Protein AF-A0A926U977-F1 (afdb_monomer_lite)

Foldseek 3Di:
DWDDDDPDDDDPPPPPDDPDPDDDDDDDDDQVVQQVLQCVQQVHRDDGFDFPDIDPDDPVLVVLVVLLVCCVVVPHDPVSNVVSVSSNSLVCLQPGRPRRHPRDPPPPPVVVVVVVVVVCVVCVVPPDD

Structure (mmCIF, N/CA/C/O backbone):
data_AF-A0A926U977-F1
#
_entry.id   AF-A0A926U977-F1
#
loop_
_atom_site.group_PDB
_atom_site.id
_atom_site.type_symbol
_atom_site.label_atom_id
_atom_site.label_alt_id
_atom_site.label_comp_id
_atom_site.label_asym_id
_atom_site.label_entity_id
_atom_site.label_seq_id
_atom_site.pdbx_PDB_ins_code
_atom_site.Cartn_x
_atom_site.Cartn_y
_atom_site.Cartn_z
_atom_site.occupancy
_atom_site.B_iso_or_equiv
_atom_site.auth_seq_id
_atom_site.auth_comp_id
_atom_site.auth_asym_id
_atom_site.auth_atom_id
_atom_site.pdbx_PDB_model_num
ATOM 1 N N . MET A 1 1 ? 7.330 -4.296 -10.579 1.00 49.16 1 MET A N 1
ATOM 2 C CA . MET A 1 1 ? 6.744 -2.940 -10.473 1.00 49.16 1 MET A CA 1
ATOM 3 C C . MET A 1 1 ? 7.876 -1.930 -10.372 1.00 49.16 1 MET A C 1
ATOM 5 O O . MET A 1 1 ? 8.767 -2.179 -9.583 1.00 49.16 1 MET A O 1
ATOM 9 N N . SER A 1 2 ? 7.893 -0.840 -11.145 1.00 48.16 2 SER A N 1
ATOM 10 C CA . SER A 1 2 ? 8.910 0.223 -11.005 1.00 48.16 2 SER A CA 1
ATOM 11 C C . SER A 1 2 ? 8.343 1.392 -10.202 1.00 48.16 2 SER A C 1
ATOM 13 O O . SER A 1 2 ? 7.204 1.783 -10.442 1.00 48.16 2 SER A O 1
ATOM 15 N N . ALA A 1 3 ? 9.108 1.929 -9.250 1.00 50.66 3 ALA A N 1
ATOM 16 C CA . ALA A 1 3 ? 8.750 3.139 -8.513 1.00 50.66 3 ALA A CA 1
ATOM 17 C C . ALA A 1 3 ? 9.559 4.305 -9.092 1.00 50.66 3 ALA A C 1
ATOM 19 O O . ALA A 1 3 ? 10.786 4.271 -9.040 1.00 50.66 3 ALA A O 1
ATOM 20 N N . ILE A 1 4 ? 8.873 5.295 -9.666 1.00 56.88 4 ILE A N 1
ATOM 21 C CA . ILE A 1 4 ? 9.486 6.448 -10.342 1.00 56.88 4 ILE A CA 1
ATOM 22 C C . ILE A 1 4 ? 9.308 7.674 -9.451 1.00 56.88 4 ILE A C 1
ATOM 24 O O . ILE A 1 4 ? 8.198 7.940 -8.979 1.00 56.88 4 ILE A O 1
ATOM 28 N N . ARG A 1 5 ? 10.384 8.426 -9.201 1.00 49.84 5 ARG A N 1
ATOM 29 C CA . ARG A 1 5 ? 10.282 9.680 -8.444 1.00 49.84 5 ARG A CA 1
ATOM 30 C C . ARG A 1 5 ? 9.806 10.815 -9.347 1.00 49.84 5 ARG A C 1
ATOM 32 O O . ARG A 1 5 ? 10.217 10.932 -10.497 1.00 49.84 5 ARG A O 1
ATOM 39 N N . SER A 1 6 ? 8.989 11.709 -8.793 1.00 43.06 6 SER A N 1
ATOM 40 C CA . SER A 1 6 ? 8.607 12.953 -9.468 1.00 43.06 6 SER A CA 1
ATOM 41 C C . SER A 1 6 ? 9.858 13.799 -9.748 1.00 43.06 6 SER A C 1
ATOM 43 O O . SER A 1 6 ? 10.476 14.299 -8.810 1.00 43.06 6 SER A O 1
ATOM 45 N N . GLY A 1 7 ? 10.230 13.939 -11.026 1.00 48.66 7 GLY A N 1
ATOM 46 C CA . GLY A 1 7 ? 11.424 14.663 -11.489 1.00 48.66 7 GLY A CA 1
ATOM 47 C C . GLY A 1 7 ? 12.482 13.797 -12.187 1.00 48.66 7 GLY A C 1
ATOM 48 O O . GLY A 1 7 ? 13.417 14.345 -12.765 1.00 48.66 7 GLY A O 1
ATOM 49 N N . GLU A 1 8 ? 12.343 12.468 -12.185 1.00 48.53 8 GLU A N 1
ATOM 50 C CA . GLU A 1 8 ? 13.185 11.592 -13.008 1.00 48.53 8 GLU A CA 1
ATOM 51 C C . GLU A 1 8 ? 12.708 11.614 -14.468 1.00 48.53 8 GLU A C 1
ATOM 53 O O . GLU A 1 8 ? 11.574 11.243 -14.776 1.00 48.53 8 GLU A O 1
ATOM 58 N N . VAL A 1 9 ? 13.579 12.058 -15.381 1.00 46.06 9 VAL A N 1
ATOM 59 C CA . VAL A 1 9 ? 13.330 12.013 -16.829 1.00 46.06 9 VAL A CA 1
ATOM 60 C C . VAL A 1 9 ? 13.538 10.577 -17.300 1.00 46.06 9 VAL A C 1
ATOM 62 O O . VAL A 1 9 ? 14.671 10.124 -17.449 1.00 46.06 9 VAL A O 1
ATOM 65 N N . TYR A 1 10 ? 12.446 9.853 -17.530 1.00 49.72 10 TYR A N 1
ATOM 66 C CA . TYR A 1 10 ? 12.496 8.582 -18.245 1.00 49.72 10 TYR A CA 1
ATOM 67 C C . TYR A 1 10 ? 12.346 8.845 -19.744 1.00 49.72 10 TYR A C 1
ATOM 69 O O . TYR A 1 10 ? 11.319 9.357 -20.188 1.00 49.72 10 TYR A O 1
ATOM 77 N N . ALA A 1 11 ? 13.351 8.458 -20.531 1.00 47.28 11 ALA A N 1
ATOM 78 C CA . ALA A 1 11 ? 13.109 8.139 -21.930 1.00 47.28 11 ALA A CA 1
ATOM 79 C C . ALA A 1 11 ? 12.293 6.832 -21.951 1.00 47.28 11 ALA A C 1
ATOM 81 O O . ALA A 1 11 ? 12.689 5.880 -21.266 1.00 47.28 11 ALA A O 1
ATOM 82 N N . PRO A 1 12 ? 11.145 6.761 -22.649 1.00 48.56 12 PRO A N 1
ATOM 83 C CA . PRO A 1 12 ? 10.435 5.500 -22.811 1.00 48.56 12 PRO A CA 1
ATOM 84 C C . PRO A 1 12 ? 11.424 4.475 -23.368 1.00 48.56 12 PRO A C 1
ATOM 86 O O . PRO A 1 12 ? 12.148 4.745 -24.320 1.00 48.56 12 PRO A O 1
ATOM 89 N N . SER A 1 13 ? 11.536 3.330 -22.699 1.00 51.34 13 SER A N 1
ATOM 90 C CA . SER A 1 13 ? 12.466 2.292 -23.124 1.00 51.34 13 SER A CA 1
ATOM 91 C C . SER A 1 13 ? 12.029 1.800 -24.506 1.00 51.34 13 SER A C 1
ATOM 93 O O . SER A 1 13 ? 10.923 1.278 -24.621 1.00 51.34 13 SER A O 1
ATOM 95 N N . ASP A 1 14 ? 12.900 1.921 -25.513 1.00 48.81 14 ASP A N 1
ATOM 96 C CA . ASP A 1 14 ? 12.763 1.330 -26.860 1.00 48.81 14 ASP A CA 1
ATOM 97 C C . ASP A 1 14 ? 12.835 -0.213 -26.811 1.00 48.81 14 ASP A C 1
ATOM 99 O O . ASP A 1 14 ? 13.631 -0.860 -27.488 1.00 48.81 14 ASP A O 1
ATOM 103 N N . ARG A 1 15 ? 12.057 -0.852 -25.931 1.00 53.25 15 ARG A N 1
ATOM 104 C CA . ARG A 1 15 ? 11.958 -2.311 -25.860 1.00 53.25 15 ARG A CA 1
ATOM 105 C C . ARG A 1 15 ? 10.954 -2.771 -26.905 1.00 53.25 15 ARG A C 1
ATOM 107 O O . ARG A 1 15 ? 9.756 -2.805 -26.647 1.00 53.25 15 ARG A O 1
ATOM 114 N N . THR A 1 16 ? 11.471 -3.137 -28.071 1.00 53.88 16 THR A N 1
ATOM 115 C CA . THR A 1 16 ? 10.712 -3.717 -29.188 1.00 53.88 16 THR A CA 1
ATOM 116 C C . THR A 1 16 ? 10.256 -5.160 -28.953 1.00 53.88 16 THR A C 1
ATOM 118 O O . THR A 1 16 ? 9.360 -5.619 -29.651 1.00 53.88 16 THR A O 1
ATOM 121 N N . ASP A 1 17 ? 10.792 -5.854 -27.942 1.00 60.12 17 ASP A N 1
ATOM 122 C CA . ASP A 1 17 ? 10.551 -7.290 -27.732 1.00 60.12 17 ASP A CA 1
ATOM 123 C C . ASP A 1 17 ? 9.672 -7.576 -26.502 1.00 60.12 17 ASP A C 1
ATOM 125 O O . ASP A 1 17 ? 10.106 -8.181 -25.518 1.00 60.12 17 ASP A O 1
ATOM 129 N N . LEU A 1 18 ? 8.412 -7.134 -26.531 1.00 61.22 18 LEU A N 1
ATOM 130 C CA . LEU A 1 18 ? 7.388 -7.629 -25.603 1.00 61.22 18 LEU A CA 1
ATOM 131 C C . LEU A 1 18 ? 6.598 -8.744 -26.307 1.00 61.22 18 LEU A C 1
ATOM 133 O O . LEU A 1 18 ? 5.946 -8.468 -27.311 1.00 61.22 18 LEU A O 1
ATOM 137 N N . PRO A 1 19 ? 6.626 -10.000 -25.817 1.00 63.50 19 PRO A N 1
ATOM 138 C CA . PRO A 1 19 ? 6.067 -11.153 -26.538 1.00 63.50 19 PRO A CA 1
ATOM 139 C C . PRO A 1 19 ? 4.523 -11.207 -26.626 1.00 63.50 19 PRO A C 1
ATOM 141 O O . PRO A 1 19 ? 3.962 -12.238 -26.979 1.00 63.50 19 PRO A O 1
ATOM 144 N N . ALA A 1 20 ? 3.814 -10.124 -26.312 1.00 62.81 20 ALA A N 1
ATOM 145 C CA . ALA A 1 20 ? 2.358 -9.973 -26.368 1.00 62.81 20 ALA A CA 1
ATOM 146 C C . ALA A 1 20 ? 2.021 -8.483 -26.147 1.00 62.81 20 ALA A C 1
ATOM 148 O O . ALA A 1 20 ? 2.894 -7.748 -25.671 1.00 62.81 20 ALA A O 1
ATOM 149 N N . PRO A 1 21 ? 0.788 -8.001 -26.415 1.00 73.94 21 PRO A N 1
ATOM 150 C CA . PRO A 1 21 ? 0.391 -6.675 -25.950 1.00 73.94 21 PRO A CA 1
ATOM 151 C C . PRO A 1 21 ? 0.584 -6.583 -24.430 1.00 73.94 21 PRO A C 1
ATOM 153 O O . PRO A 1 21 ? -0.075 -7.276 -23.654 1.00 73.94 21 PRO A O 1
ATOM 156 N N . ALA A 1 22 ? 1.536 -5.752 -24.010 1.00 69.00 22 ALA A N 1
ATOM 157 C CA . ALA A 1 22 ? 1.857 -5.551 -22.609 1.00 69.00 22 ALA A CA 1
ATOM 158 C C . ALA A 1 22 ? 0.930 -4.492 -22.013 1.00 69.00 22 ALA A C 1
ATOM 160 O O . ALA A 1 22 ? 0.815 -3.386 -22.539 1.00 69.00 22 ALA A O 1
ATOM 161 N N . HIS A 1 23 ? 0.297 -4.822 -20.890 1.00 73.56 23 HIS A N 1
ATOM 162 C CA . HIS A 1 23 ? -0.421 -3.844 -20.084 1.00 73.56 23 HIS A CA 1
ATOM 163 C C . HIS A 1 23 ? 0.525 -3.220 -19.062 1.00 73.56 23 HIS A C 1
ATOM 165 O O . HIS A 1 23 ? 1.149 -3.919 -18.262 1.00 73.56 23 HIS A O 1
ATOM 171 N N . PHE A 1 24 ? 0.600 -1.891 -19.078 1.00 78.00 24 PHE A N 1
ATOM 172 C CA . PHE A 1 24 ? 1.346 -1.110 -18.102 1.00 78.00 24 PHE A CA 1
ATOM 173 C C . PHE A 1 24 ? 0.364 -0.394 -17.181 1.00 78.00 24 PHE A C 1
ATOM 175 O O . PHE A 1 24 ? -0.393 0.464 -17.623 1.00 78.00 24 PHE A O 1
ATOM 182 N N . ALA A 1 25 ? 0.397 -0.740 -15.898 1.00 78.62 25 ALA A N 1
ATOM 183 C CA . ALA A 1 25 ? -0.330 -0.028 -14.858 1.00 78.62 25 ALA A CA 1
ATOM 184 C C . ALA A 1 25 ? 0.644 0.869 -14.087 1.00 78.62 25 ALA A C 1
ATOM 186 O O . ALA A 1 25 ? 1.721 0.427 -13.675 1.00 78.62 25 ALA A O 1
ATOM 187 N N . MET A 1 26 ? 0.268 2.133 -13.900 1.00 83.25 26 MET A N 1
ATOM 188 C CA . MET A 1 26 ? 1.054 3.117 -13.163 1.00 83.25 26 MET A CA 1
ATOM 189 C C . MET A 1 26 ? 0.167 3.804 -12.131 1.00 83.25 26 MET A C 1
ATOM 191 O O . MET A 1 26 ? -0.948 4.215 -12.437 1.00 83.25 26 MET A O 1
ATOM 195 N N . LEU A 1 27 ? 0.689 3.950 -10.916 1.00 83.31 27 LEU A N 1
ATOM 196 C CA . LEU A 1 27 ? 0.033 4.673 -9.836 1.00 83.31 27 LEU A CA 1
ATOM 197 C C . LEU A 1 27 ? 0.900 5.853 -9.422 1.00 83.31 27 LEU A C 1
ATOM 199 O O . LEU A 1 27 ? 2.074 5.691 -9.090 1.00 83.31 27 LEU A O 1
ATOM 203 N N . HIS A 1 28 ? 0.294 7.034 -9.411 1.00 84.75 28 HIS A N 1
ATOM 204 C CA . HIS A 1 28 ? 0.929 8.250 -8.934 1.00 84.75 28 HIS A CA 1
ATOM 205 C C . HIS A 1 28 ? 0.409 8.595 -7.536 1.00 84.75 28 HIS A C 1
ATOM 207 O O . HIS A 1 28 ? -0.734 9.022 -7.370 1.00 84.75 28 HIS A O 1
ATOM 213 N N . ILE A 1 29 ? 1.260 8.433 -6.524 1.00 84.38 29 ILE A N 1
ATOM 214 C CA . ILE A 1 29 ? 0.899 8.673 -5.124 1.00 84.38 29 ILE A CA 1
ATOM 215 C C . ILE A 1 29 ? 1.277 10.103 -4.746 1.00 84.38 29 ILE A C 1
ATOM 217 O O . ILE A 1 29 ? 2.418 10.530 -4.927 1.00 84.38 29 ILE A O 1
ATOM 221 N N . ARG A 1 30 ? 0.330 10.849 -4.173 1.00 87.00 30 ARG A N 1
ATOM 222 C CA . ARG A 1 30 ? 0.621 12.180 -3.631 1.00 87.00 30 ARG A CA 1
ATOM 223 C C . ARG A 1 30 ? 1.476 12.050 -2.362 1.00 87.00 30 ARG A C 1
ATOM 225 O O . ARG A 1 30 ? 1.121 11.257 -1.491 1.00 87.00 30 ARG A O 1
ATOM 232 N N . PRO A 1 31 ? 2.537 12.860 -2.183 1.00 85.50 31 PRO A N 1
ATOM 233 C CA . PRO A 1 31 ? 3.363 12.817 -0.972 1.00 85.50 31 PRO A CA 1
ATOM 234 C C . PRO A 1 31 ? 2.566 12.989 0.326 1.00 85.50 31 PRO A C 1
ATOM 236 O O . PRO A 1 31 ? 2.896 12.386 1.343 1.00 85.50 31 PRO A O 1
ATOM 239 N N . THR A 1 32 ? 1.480 13.763 0.284 1.00 88.94 32 THR A N 1
ATOM 240 C CA . THR A 1 32 ? 0.582 13.951 1.428 1.00 88.94 32 THR A CA 1
ATOM 241 C C . THR A 1 32 ? -0.026 12.639 1.917 1.00 88.94 32 THR A C 1
ATOM 243 O O . THR A 1 32 ? -0.153 12.460 3.119 1.00 88.94 32 THR A O 1
ATOM 246 N N . TRP A 1 33 ? -0.326 11.692 1.025 1.00 88.25 33 TRP A N 1
ATOM 247 C CA . TRP A 1 33 ? -0.892 10.393 1.402 1.00 88.25 33 TRP A CA 1
ATOM 248 C C . TRP A 1 33 ? 0.137 9.530 2.128 1.00 88.25 33 TRP A C 1
ATOM 250 O O . TRP A 1 33 ? -0.163 8.951 3.166 1.00 88.25 33 TRP A O 1
ATOM 260 N N . LEU A 1 34 ? 1.381 9.513 1.640 1.00 89.25 34 LEU A N 1
ATOM 261 C CA . LEU A 1 34 ? 2.483 8.815 2.310 1.00 89.25 34 LEU A CA 1
ATOM 262 C C . LEU A 1 34 ? 2.745 9.381 3.707 1.00 89.25 34 LEU A C 1
ATOM 264 O O . LEU A 1 34 ? 3.000 8.624 4.639 1.00 89.25 34 LEU A O 1
ATOM 268 N N . HIS A 1 35 ? 2.669 10.705 3.852 1.00 89.88 35 HIS A N 1
ATOM 269 C CA . HIS A 1 35 ? 2.792 11.364 5.145 1.00 89.88 35 HIS A CA 1
ATOM 270 C C . HIS A 1 35 ? 1.644 10.988 6.090 1.00 89.88 35 HIS A C 1
ATOM 272 O O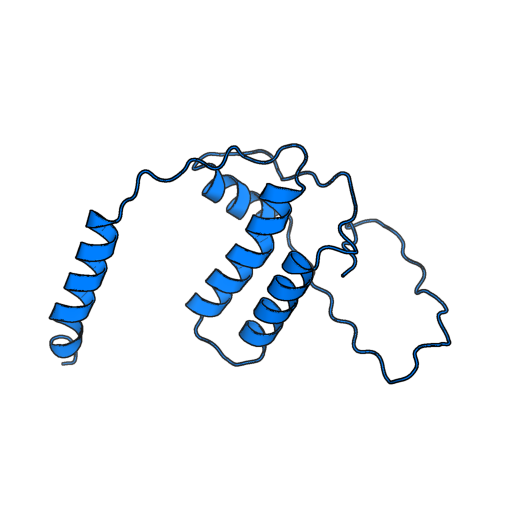 . HIS A 1 35 ? 1.909 10.626 7.232 1.00 89.88 35 HIS A O 1
ATOM 278 N N . THR A 1 36 ? 0.391 11.041 5.626 1.00 90.25 36 THR A N 1
ATOM 279 C CA . THR A 1 36 ? -0.786 10.656 6.423 1.00 90.25 36 THR A CA 1
ATOM 280 C C . THR A 1 36 ? -0.665 9.224 6.931 1.00 90.25 36 THR A C 1
ATOM 282 O O . THR A 1 36 ? -0.723 9.003 8.136 1.00 90.25 36 THR A O 1
ATOM 285 N N . ILE A 1 37 ? -0.370 8.272 6.043 1.00 90.88 37 ILE A N 1
ATOM 286 C CA . ILE A 1 37 ? -0.223 6.861 6.420 1.00 90.88 37 ILE A CA 1
ATOM 287 C C . ILE A 1 37 ? 0.933 6.669 7.399 1.00 90.88 37 ILE A C 1
ATOM 289 O O . ILE A 1 37 ? 0.789 5.979 8.403 1.00 90.88 37 ILE A O 1
ATOM 293 N N . ALA A 1 38 ? 2.077 7.313 7.165 1.00 89.56 38 ALA A N 1
ATOM 294 C CA . ALA A 1 38 ? 3.206 7.215 8.082 1.00 89.56 38 ALA A CA 1
ATOM 295 C C . ALA A 1 38 ? 2.894 7.806 9.468 1.00 89.56 38 ALA A C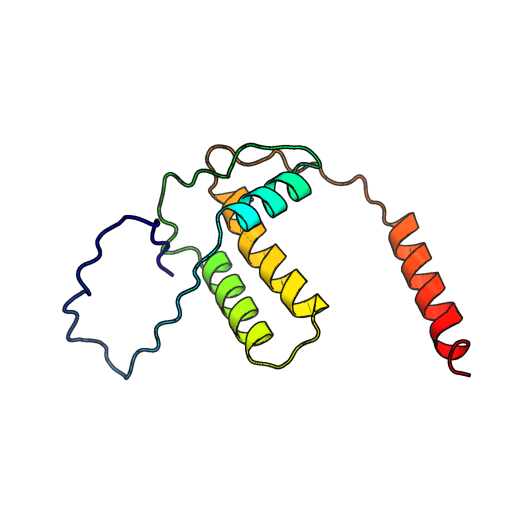 1
ATOM 297 O O . ALA A 1 38 ? 3.342 7.255 10.476 1.00 89.56 38 ALA A O 1
ATOM 298 N N . ALA A 1 39 ? 2.134 8.903 9.526 1.00 88.44 39 ALA A N 1
ATOM 299 C CA . ALA A 1 39 ? 1.718 9.528 10.776 1.00 88.44 39 ALA A CA 1
ATOM 300 C C . ALA A 1 39 ? 0.723 8.650 11.542 1.00 88.44 39 ALA A C 1
ATOM 302 O O . ALA A 1 39 ? 0.874 8.454 12.748 1.00 88.44 39 ALA A O 1
ATOM 303 N N . GLU A 1 40 ? -0.239 8.060 10.834 1.00 88.81 40 GLU A N 1
ATOM 304 C CA . GLU A 1 40 ? -1.199 7.109 11.393 1.00 88.81 40 GLU A CA 1
ATOM 305 C C . GLU A 1 40 ? -0.504 5.837 11.906 1.00 88.81 40 GLU A C 1
ATOM 307 O O . GLU A 1 40 ? -0.729 5.435 13.045 1.00 88.81 40 GLU A O 1
ATOM 312 N N . MET A 1 41 ? 0.443 5.266 11.150 1.00 86.69 41 MET A N 1
ATOM 313 C CA . MET A 1 41 ? 1.259 4.119 11.589 1.00 86.69 41 MET A CA 1
ATOM 314 C C . MET A 1 41 ? 2.073 4.396 12.863 1.00 86.69 41 MET A C 1
ATOM 316 O O . MET A 1 41 ? 2.415 3.468 13.602 1.00 86.69 41 MET A O 1
ATOM 320 N N . ALA A 1 42 ? 2.452 5.655 13.086 1.00 85.44 42 ALA A N 1
ATOM 321 C CA . ALA A 1 42 ? 3.273 6.079 14.212 1.00 85.44 42 ALA A CA 1
ATOM 322 C C . ALA A 1 42 ? 2.461 6.647 15.388 1.00 85.44 42 ALA A C 1
ATOM 324 O O . ALA A 1 42 ? 3.058 6.935 16.429 1.00 85.44 42 ALA A O 1
ATOM 325 N N . GLU A 1 43 ? 1.147 6.848 15.217 1.00 85.19 43 GLU A N 1
ATOM 326 C CA . GLU A 1 43 ? 0.265 7.604 16.123 1.00 85.19 43 GLU A CA 1
ATOM 327 C C . GLU A 1 43 ? 0.801 9.011 16.469 1.00 85.19 43 GLU A C 1
ATOM 329 O O . GLU A 1 43 ? 0.570 9.537 17.560 1.00 85.19 43 GLU A O 1
ATOM 334 N N . LYS A 1 44 ? 1.584 9.623 15.574 1.00 82.50 44 LYS A N 1
ATOM 335 C CA . LYS A 1 44 ? 2.211 10.934 15.799 1.00 82.50 44 LYS A CA 1
ATOM 336 C C . LYS A 1 44 ? 2.594 11.600 14.488 1.00 82.50 44 LYS A C 1
ATOM 338 O O . LYS A 1 44 ? 2.720 10.948 13.459 1.00 82.50 44 LYS A O 1
ATOM 343 N N . PHE A 1 45 ? 2.884 12.895 14.552 1.00 83.38 45 PHE A N 1
ATOM 344 C CA . PHE A 1 45 ? 3.501 13.589 13.428 1.00 83.38 45 PHE A CA 1
ATOM 345 C C . PHE A 1 45 ? 4.882 12.988 13.111 1.00 83.38 45 PHE A C 1
ATOM 347 O O . PHE A 1 45 ? 5.719 12.819 14.004 1.00 83.38 45 PHE A O 1
ATOM 354 N N . VAL A 1 46 ? 5.121 12.674 11.838 1.00 84.75 46 VAL A N 1
ATOM 355 C CA . VAL A 1 46 ? 6.386 12.123 11.335 1.00 84.75 46 VAL A CA 1
ATOM 356 C C . VAL A 1 46 ? 6.827 12.886 10.095 1.00 84.75 46 VAL A C 1
ATOM 358 O O . VAL A 1 46 ? 6.013 13.478 9.400 1.00 84.75 46 VAL A O 1
ATOM 361 N N . SER A 1 47 ? 8.125 12.877 9.800 1.00 85.50 47 SER A N 1
ATOM 362 C CA . SER A 1 47 ? 8.604 13.407 8.525 1.00 85.50 47 SER A CA 1
ATOM 363 C C . SER A 1 47 ? 8.129 12.541 7.354 1.00 85.50 47 SER A C 1
ATOM 365 O O . SER A 1 47 ? 7.817 11.360 7.518 1.00 85.50 47 SER A O 1
ATOM 367 N N . LEU A 1 48 ? 8.094 13.128 6.154 1.00 87.31 48 LEU A N 1
ATOM 368 C CA . LEU A 1 48 ? 7.737 12.408 4.933 1.00 87.31 48 LEU A CA 1
ATOM 369 C C . LEU A 1 48 ? 8.629 11.157 4.764 1.00 87.31 48 LEU A C 1
ATOM 371 O O . LEU A 1 48 ? 9.854 11.274 4.893 1.00 87.31 48 LEU A O 1
ATOM 375 N N . PRO A 1 49 ? 8.059 9.976 4.458 1.00 87.25 49 PRO A N 1
ATOM 376 C CA . PRO A 1 49 ? 8.846 8.777 4.195 1.00 87.25 49 PRO A CA 1
ATOM 377 C C . PRO A 1 49 ? 9.834 8.981 3.043 1.00 87.25 49 PRO A C 1
ATOM 379 O O . PRO A 1 49 ? 9.456 9.407 1.950 1.00 87.25 49 PRO A O 1
ATOM 382 N N . PHE A 1 50 ? 11.101 8.650 3.282 1.00 86.44 50 PHE A N 1
ATOM 383 C CA . PHE A 1 50 ? 12.169 8.735 2.293 1.00 86.44 50 PHE A CA 1
ATOM 384 C C . PHE A 1 50 ? 12.593 7.346 1.819 1.00 86.44 50 PHE A C 1
ATOM 386 O O . PHE A 1 50 ? 13.020 6.503 2.608 1.00 86.44 50 PHE A O 1
ATOM 393 N N . PHE A 1 51 ? 12.529 7.133 0.508 1.00 86.38 51 PHE A N 1
ATOM 394 C CA . PHE A 1 51 ? 12.834 5.864 -0.146 1.00 86.38 51 PHE A CA 1
ATOM 395 C C . PHE A 1 51 ? 14.142 5.984 -0.919 1.00 86.38 51 PHE A C 1
ATOM 397 O O . PHE A 1 51 ? 14.157 6.526 -2.020 1.00 86.38 51 PHE A O 1
ATOM 404 N N . SER A 1 52 ? 15.247 5.498 -0.357 1.00 81.75 52 SER A N 1
ATOM 405 C CA . SER A 1 52 ? 16.584 5.610 -0.961 1.00 81.75 52 SER A CA 1
ATOM 406 C C . SER A 1 52 ? 16.830 4.646 -2.125 1.00 81.75 52 SER A C 1
ATOM 408 O O . SER A 1 52 ? 17.768 4.849 -2.890 1.00 81.75 52 SER A O 1
ATOM 410 N N . THR A 1 53 ? 15.992 3.620 -2.281 1.00 78.88 53 THR A N 1
ATOM 411 C CA . THR A 1 53 ? 16.155 2.542 -3.266 1.00 78.88 53 THR A CA 1
ATOM 412 C C . THR A 1 53 ? 14.869 2.320 -4.065 1.00 78.88 53 THR A C 1
ATOM 414 O O . THR A 1 53 ? 13.792 2.725 -3.638 1.00 78.88 53 THR A O 1
ATOM 417 N N . ALA A 1 54 ? 14.982 1.716 -5.251 1.00 75.69 54 ALA A N 1
ATOM 418 C CA . ALA A 1 54 ? 13.836 1.271 -6.044 1.00 75.69 54 ALA A CA 1
ATOM 419 C C . ALA A 1 54 ? 13.500 -0.195 -5.714 1.00 75.69 54 ALA A C 1
ATOM 421 O O . ALA A 1 54 ? 14.397 -1.024 -5.570 1.00 75.69 54 ALA A O 1
ATOM 422 N N . PHE A 1 55 ? 12.212 -0.536 -5.629 1.00 75.25 55 PHE A N 1
ATOM 423 C CA . PHE A 1 55 ? 11.742 -1.820 -5.072 1.00 75.25 55 PHE A CA 1
ATOM 424 C C . PHE A 1 55 ? 11.236 -2.798 -6.141 1.00 75.25 55 PHE A C 1
ATOM 426 O O . PHE A 1 55 ? 10.168 -3.393 -6.010 1.00 75.25 55 PHE A O 1
ATOM 433 N N . LEU A 1 56 ? 12.003 -2.956 -7.224 1.00 66.88 56 LEU A N 1
ATOM 434 C CA . LEU A 1 56 ? 11.535 -3.554 -8.483 1.00 66.88 56 LEU A CA 1
ATOM 435 C C . LEU A 1 56 ? 11.019 -5.005 -8.388 1.00 66.88 56 LEU A C 1
ATOM 437 O O . LEU A 1 56 ? 10.168 -5.407 -9.189 1.00 66.88 56 LEU A O 1
ATOM 441 N N . THR A 1 57 ? 11.512 -5.780 -7.418 1.00 78.25 57 THR A N 1
ATOM 442 C CA . THR A 1 57 ? 11.367 -7.246 -7.354 1.00 78.25 57 THR A CA 1
ATOM 443 C C . THR A 1 57 ? 10.584 -7.769 -6.147 1.00 78.25 57 THR A C 1
ATOM 445 O O . THR A 1 57 ? 10.505 -8.982 -5.958 1.00 78.25 57 THR A O 1
ATOM 448 N N . ASP A 1 58 ? 9.968 -6.906 -5.334 1.00 87.81 58 ASP A N 1
ATOM 449 C CA . ASP A 1 58 ? 9.207 -7.375 -4.171 1.00 87.81 58 ASP A CA 1
ATOM 450 C C . ASP A 1 58 ? 7.875 -8.015 -4.596 1.00 87.81 58 ASP A C 1
ATOM 452 O O . ASP A 1 58 ? 6.926 -7.346 -5.013 1.00 87.81 58 ASP A O 1
ATOM 456 N N . ALA A 1 59 ? 7.800 -9.342 -4.473 1.00 89.19 59 ALA A N 1
ATOM 457 C CA . ALA A 1 59 ? 6.617 -10.123 -4.816 1.00 89.19 59 ALA A CA 1
ATOM 458 C C . ALA A 1 59 ? 5.381 -9.751 -3.980 1.00 89.19 59 ALA A C 1
ATOM 460 O O . ALA A 1 59 ? 4.265 -9.801 -4.495 1.00 89.19 59 ALA A O 1
ATOM 461 N N . LYS A 1 60 ? 5.552 -9.371 -2.709 1.00 91.62 60 LYS A N 1
ATOM 462 C CA . LYS A 1 60 ? 4.445 -8.948 -1.845 1.00 91.62 60 LYS A CA 1
ATOM 463 C C . LYS A 1 60 ? 3.947 -7.564 -2.244 1.00 91.62 60 LYS A C 1
ATOM 465 O O . LYS A 1 60 ? 2.739 -7.396 -2.372 1.00 91.62 60 LYS A O 1
ATOM 470 N N . LEU A 1 61 ? 4.846 -6.619 -2.519 1.00 90.62 61 LEU A N 1
ATOM 471 C CA . LEU A 1 61 ? 4.461 -5.301 -3.031 1.00 90.62 61 LEU A CA 1
ATOM 472 C C . LEU A 1 61 ? 3.711 -5.420 -4.366 1.00 90.62 61 LEU A C 1
ATOM 474 O O . LEU A 1 61 ? 2.666 -4.800 -4.536 1.00 90.62 61 LEU A O 1
ATOM 478 N N . ASN A 1 62 ? 4.188 -6.277 -5.277 1.00 89.62 62 ASN A N 1
ATOM 479 C CA . ASN A 1 62 ? 3.506 -6.547 -6.546 1.00 89.62 62 ASN A CA 1
ATOM 480 C C . ASN A 1 62 ? 2.091 -7.119 -6.330 1.00 89.62 62 ASN A C 1
ATOM 482 O O . ASN A 1 62 ? 1.157 -6.708 -7.011 1.00 89.62 62 ASN A O 1
ATOM 486 N N . ARG A 1 63 ? 1.908 -8.047 -5.378 1.00 91.69 63 ARG A N 1
ATOM 487 C CA . ARG A 1 63 ? 0.582 -8.606 -5.050 1.00 91.69 63 ARG A CA 1
ATOM 488 C C . ARG A 1 63 ? -0.364 -7.555 -4.474 1.00 91.69 63 ARG A C 1
ATOM 490 O O . ARG A 1 63 ? -1.514 -7.507 -4.890 1.00 91.69 63 ARG A O 1
ATOM 497 N N . LEU A 1 64 ? 0.120 -6.716 -3.557 1.00 92.94 64 LEU A N 1
ATOM 498 C CA . LEU A 1 64 ? -0.670 -5.628 -2.971 1.00 92.94 64 LEU A CA 1
ATOM 499 C C . LEU A 1 64 ? -1.095 -4.607 -4.031 1.00 92.94 64 LEU A C 1
ATOM 501 O O . LEU A 1 64 ? -2.236 -4.163 -4.036 1.00 92.94 64 LEU A O 1
ATOM 505 N N . PHE A 1 65 ? -0.202 -4.290 -4.970 1.00 91.31 65 PHE A N 1
ATOM 506 C CA . PHE A 1 65 ? -0.515 -3.405 -6.087 1.00 91.31 65 PHE A CA 1
ATOM 507 C C . PHE A 1 65 ? -1.632 -3.961 -6.982 1.00 91.31 65 PHE A C 1
ATOM 509 O O . PHE A 1 65 ? -2.558 -3.238 -7.336 1.00 91.31 65 PHE A O 1
ATOM 516 N N . LEU A 1 66 ? -1.575 -5.255 -7.310 1.00 90.06 66 LEU A N 1
ATOM 517 C CA . LEU A 1 66 ? -2.627 -5.912 -8.089 1.00 90.06 66 LEU A CA 1
ATOM 518 C C . LEU A 1 66 ? -3.957 -5.968 -7.327 1.00 90.06 66 LEU A C 1
ATOM 520 O O . LEU A 1 66 ? -5.001 -5.742 -7.927 1.00 90.06 66 LEU A O 1
ATOM 524 N N . ALA A 1 67 ? -3.928 -6.231 -6.017 1.00 90.62 67 ALA A N 1
ATOM 525 C CA . ALA A 1 67 ? -5.131 -6.227 -5.186 1.00 90.62 67 ALA A CA 1
ATOM 526 C C . ALA A 1 67 ? -5.798 -4.843 -5.156 1.00 90.62 67 ALA A C 1
ATOM 528 O O . ALA A 1 67 ? -7.010 -4.748 -5.331 1.00 90.62 67 ALA A O 1
ATOM 529 N N . LEU A 1 68 ? -5.003 -3.775 -5.025 1.00 91.31 68 LEU A N 1
ATOM 530 C CA . LEU A 1 68 ? -5.491 -2.400 -5.117 1.00 91.31 68 LEU A CA 1
ATOM 531 C C . LEU A 1 68 ? -6.130 -2.116 -6.481 1.00 91.31 68 LEU A C 1
ATOM 533 O O . LEU A 1 68 ? -7.210 -1.537 -6.538 1.00 91.31 68 LEU A O 1
ATOM 537 N N . GLN A 1 69 ? -5.495 -2.542 -7.574 1.00 89.69 69 GLN A N 1
ATOM 538 C CA . GLN A 1 69 ? -6.050 -2.352 -8.914 1.00 89.69 69 GLN A CA 1
ATOM 539 C C . GLN A 1 69 ? -7.403 -3.062 -9.071 1.00 89.69 69 GLN A C 1
ATOM 541 O O . GLN A 1 69 ? -8.363 -2.462 -9.543 1.00 89.69 69 GLN A O 1
ATOM 546 N N . VAL A 1 70 ? -7.497 -4.316 -8.620 1.00 88.81 70 VAL A N 1
ATOM 547 C CA . VAL A 1 70 ? -8.752 -5.078 -8.651 1.00 88.81 70 VAL A CA 1
ATOM 548 C C . VAL A 1 70 ? -9.834 -4.395 -7.818 1.00 88.81 70 VAL A C 1
ATOM 550 O O . VAL A 1 70 ? -10.966 -4.301 -8.283 1.00 88.81 70 VAL A O 1
ATOM 553 N N . ALA A 1 71 ? -9.493 -3.893 -6.626 1.00 87.50 71 ALA A N 1
ATOM 554 C CA . ALA A 1 71 ? -10.447 -3.188 -5.777 1.00 87.50 71 ALA A CA 1
ATOM 555 C C . ALA A 1 71 ? -11.037 -1.968 -6.496 1.00 87.50 71 ALA A C 1
ATOM 557 O O . ALA A 1 71 ? -12.259 -1.852 -6.567 1.00 87.50 71 ALA A O 1
ATOM 558 N N . VAL A 1 72 ? -10.172 -1.147 -7.107 1.00 85.38 72 VAL A N 1
ATOM 559 C CA . VAL A 1 72 ? -10.550 0.038 -7.900 1.00 85.38 72 VAL A CA 1
ATOM 560 C C . VAL A 1 72 ? -11.449 -0.317 -9.086 1.00 85.38 72 VAL A C 1
ATOM 562 O O . VAL A 1 72 ? -12.427 0.384 -9.350 1.00 85.38 72 VAL A O 1
ATOM 565 N N . ASP A 1 73 ? -11.154 -1.409 -9.788 1.00 84.12 73 ASP A N 1
ATOM 566 C CA . ASP A 1 73 ? -11.890 -1.795 -10.993 1.00 84.12 73 ASP A CA 1
ATOM 567 C C . ASP A 1 73 ? -13.260 -2.439 -10.685 1.00 84.12 73 ASP A C 1
ATOM 569 O O . ASP A 1 73 ? -14.193 -2.323 -11.483 1.00 84.12 73 ASP A O 1
ATOM 573 N N . GLN A 1 74 ? -13.422 -3.107 -9.536 1.00 82.81 74 GLN A N 1
ATOM 574 C CA . GLN A 1 74 ? -14.595 -3.953 -9.255 1.00 82.81 74 GLN A CA 1
ATOM 575 C C . GLN A 1 74 ? -15.809 -3.245 -8.626 1.00 82.81 74 GLN A C 1
ATOM 577 O O . GLN A 1 74 ? -16.782 -3.913 -8.285 1.00 82.81 74 GLN A O 1
ATOM 582 N N . LY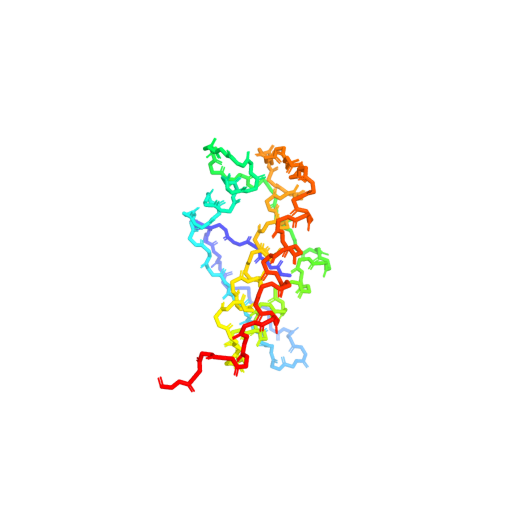S A 1 75 ? -15.836 -1.906 -8.533 1.00 71.38 75 LYS A N 1
ATOM 583 C CA . LYS A 1 75 ? -16.878 -1.163 -7.778 1.00 71.38 75 LYS A CA 1
ATOM 584 C C . LYS A 1 75 ? -17.058 -1.709 -6.353 1.00 71.38 75 LYS A C 1
ATOM 586 O O . LYS A 1 75 ? -18.179 -1.784 -5.846 1.00 71.38 75 LYS A O 1
ATOM 591 N N . ASN A 1 76 ? -15.951 -2.088 -5.724 1.00 75.69 76 ASN A N 1
ATOM 592 C CA . ASN A 1 76 ? -15.946 -2.512 -4.333 1.00 75.69 76 ASN A CA 1
ATOM 593 C C . A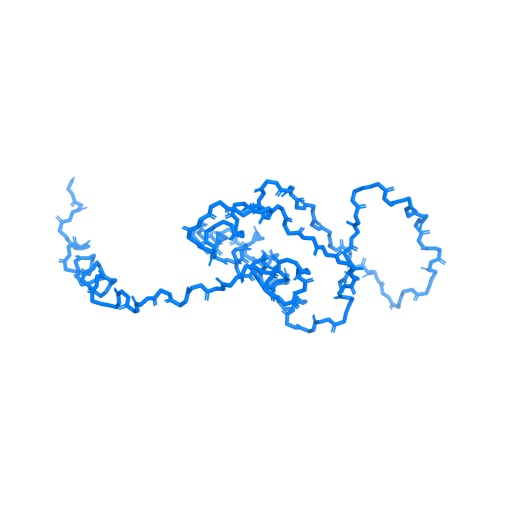SN A 1 76 ? -16.431 -1.377 -3.419 1.00 75.69 76 ASN A C 1
ATOM 595 O O . ASN A 1 76 ? -16.544 -0.214 -3.823 1.00 75.69 76 ASN A O 1
ATOM 599 N N . SER A 1 77 ? -16.749 -1.700 -2.171 1.00 83.75 77 SER A N 1
ATOM 600 C CA . SER A 1 77 ? -17.122 -0.679 -1.193 1.00 83.75 77 SER A CA 1
ATOM 601 C C . SER A 1 77 ? -15.976 0.321 -0.988 1.00 83.75 77 SER A C 1
ATOM 603 O O . SER A 1 77 ? -14.802 -0.003 -1.173 1.00 83.75 77 SER A O 1
ATOM 605 N N . ASN A 1 78 ? -16.290 1.554 -0.583 1.00 85.00 78 ASN A N 1
ATOM 606 C CA . ASN A 1 78 ? -15.256 2.554 -0.276 1.00 85.00 78 ASN A CA 1
ATOM 607 C C . ASN A 1 78 ? -14.273 2.051 0.799 1.00 85.00 78 ASN A C 1
ATOM 609 O O . ASN A 1 78 ? -13.086 2.338 0.727 1.00 85.00 78 ASN A O 1
ATOM 613 N N . LEU A 1 79 ? -14.755 1.236 1.744 1.00 84.69 79 LEU A N 1
ATOM 614 C CA . LEU A 1 79 ? -13.930 0.660 2.802 1.00 84.69 79 LEU A CA 1
ATOM 615 C C . LEU A 1 79 ? -12.881 -0.322 2.261 1.00 84.69 79 LEU A C 1
ATOM 617 O O . LEU A 1 79 ? -11.727 -0.258 2.665 1.00 84.69 79 LEU A O 1
ATOM 621 N N . GLU A 1 8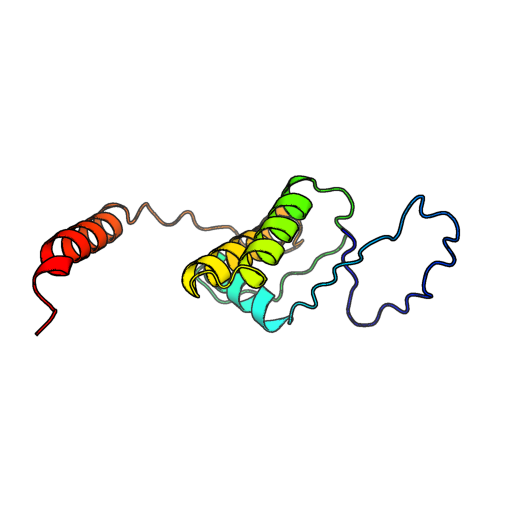0 ? -13.257 -1.199 1.329 1.00 85.06 80 GLU A N 1
ATOM 622 C CA . GLU A 1 80 ? -12.323 -2.156 0.713 1.00 85.06 80 GLU A CA 1
ATOM 623 C C . GLU A 1 80 ? -11.254 -1.445 -0.128 1.00 85.06 80 GLU A C 1
ATOM 625 O O . GLU A 1 80 ? -10.103 -1.881 -0.181 1.00 85.06 80 GLU A O 1
ATOM 630 N N . HIS A 1 81 ? -11.613 -0.328 -0.767 1.00 87.31 81 HIS A N 1
ATOM 631 C CA . HIS A 1 81 ? -10.644 0.520 -1.458 1.00 87.31 81 HIS A CA 1
ATOM 632 C C . HIS A 1 81 ? -9.639 1.138 -0.487 1.00 87.31 81 HIS A C 1
ATOM 634 O O . HIS A 1 81 ? -8.432 1.087 -0.738 1.00 87.31 81 HIS A O 1
ATOM 640 N N . ASP A 1 82 ? -10.133 1.706 0.614 1.00 88.25 82 ASP A N 1
ATOM 641 C CA . ASP A 1 82 ? -9.299 2.345 1.627 1.00 88.25 82 ASP A CA 1
ATOM 642 C C . ASP A 1 82 ? -8.374 1.325 2.308 1.00 88.25 82 ASP A C 1
ATOM 644 O O . ASP A 1 82 ? -7.190 1.603 2.496 1.00 88.25 82 ASP A O 1
ATOM 648 N N . GLU A 1 83 ? -8.866 0.116 2.593 1.00 89.88 83 GLU A N 1
ATOM 649 C CA . GLU A 1 83 ? -8.066 -0.986 3.137 1.00 89.88 83 GLU A CA 1
ATOM 650 C C . GLU A 1 83 ? -6.966 -1.423 2.160 1.00 89.88 83 GLU A C 1
ATOM 652 O O . GLU A 1 83 ? -5.791 -1.485 2.532 1.00 89.88 83 GLU A O 1
ATOM 657 N N . ALA A 1 84 ? -7.308 -1.665 0.890 1.00 91.25 84 ALA A N 1
ATOM 658 C CA . ALA A 1 84 ? -6.330 -2.072 -0.116 1.00 91.25 84 ALA A CA 1
ATOM 659 C C . ALA A 1 84 ? -5.254 -0.996 -0.340 1.00 91.25 84 ALA A C 1
ATOM 661 O O . ALA A 1 84 ? -4.070 -1.309 -0.505 1.00 91.25 84 ALA A O 1
ATOM 662 N N . LEU A 1 85 ? -5.649 0.281 -0.319 1.00 91.19 85 LEU A N 1
ATOM 663 C CA . LEU A 1 85 ? -4.735 1.414 -0.421 1.00 91.19 85 LEU A CA 1
ATOM 664 C C . LEU A 1 85 ? -3.825 1.501 0.808 1.00 91.19 85 LEU A C 1
ATOM 666 O O . LEU A 1 85 ? -2.613 1.692 0.664 1.00 91.19 85 LEU A O 1
ATOM 670 N N . TRP A 1 86 ? -4.392 1.339 2.002 1.00 92.25 86 TRP A N 1
ATOM 671 C CA . TRP A 1 86 ? -3.660 1.339 3.261 1.00 92.25 86 TRP A CA 1
ATOM 672 C C . TRP A 1 86 ? -2.603 0.234 3.299 1.00 92.25 86 TRP A C 1
ATOM 674 O O . TRP A 1 86 ? -1.426 0.497 3.569 1.00 92.25 86 TRP A O 1
ATOM 684 N N . ASP A 1 87 ? -2.984 -0.996 2.968 1.00 92.94 87 ASP A N 1
ATOM 685 C CA . ASP A 1 87 ? -2.079 -2.141 2.925 1.00 92.94 87 ASP A CA 1
ATOM 686 C C . ASP A 1 87 ? -0.955 -1.935 1.911 1.00 92.94 87 ASP A C 1
ATOM 688 O O . ASP A 1 87 ? 0.225 -2.173 2.206 1.00 92.94 87 ASP A O 1
ATOM 692 N N . PHE A 1 88 ? -1.305 -1.438 0.724 1.00 93.25 88 PHE A N 1
ATOM 693 C CA . PHE A 1 88 ? -0.340 -1.168 -0.327 1.00 93.25 88 PHE A CA 1
ATOM 694 C C . PHE A 1 88 ? 0.662 -0.070 0.049 1.00 93.25 88 PHE A C 1
ATOM 696 O O . PHE A 1 88 ? 1.840 -0.226 -0.259 1.00 93.25 88 PHE A O 1
ATOM 703 N N . LEU A 1 89 ? 0.247 1.015 0.709 1.00 92.31 89 LEU A N 1
ATOM 704 C CA . LEU A 1 89 ? 1.124 2.143 1.059 1.00 92.31 89 LEU A CA 1
ATOM 705 C C . LEU A 1 89 ? 1.905 1.929 2.362 1.00 92.31 89 LEU A C 1
ATOM 707 O O . LEU A 1 89 ? 3.073 2.319 2.456 1.00 92.31 89 LEU A O 1
ATOM 711 N N . SER A 1 90 ? 1.306 1.287 3.363 1.00 92.44 90 SER A N 1
ATOM 712 C CA . SER A 1 90 ? 1.963 1.016 4.647 1.00 92.44 90 SER A CA 1
ATOM 713 C C . SER A 1 90 ? 3.108 0.009 4.505 1.00 92.44 90 SER A C 1
ATOM 715 O O . SER A 1 90 ? 4.142 0.127 5.173 1.00 92.44 90 SER A O 1
ATOM 717 N N . TYR A 1 91 ? 2.972 -0.962 3.594 1.00 92.19 91 TYR A N 1
ATOM 718 C CA . TYR A 1 91 ? 3.997 -1.968 3.333 1.00 92.19 91 TYR A CA 1
ATOM 719 C C . TYR A 1 91 ? 5.348 -1.374 2.893 1.00 92.19 91 TYR A C 1
ATOM 721 O O . TYR A 1 91 ? 6.346 -1.655 3.569 1.00 92.19 91 TYR A O 1
ATOM 729 N N . PRO A 1 92 ? 5.440 -0.554 1.826 1.00 89.88 92 PRO A N 1
ATOM 730 C CA . PRO A 1 92 ? 6.696 0.036 1.406 1.00 89.88 92 PRO A CA 1
ATOM 731 C C . PRO A 1 92 ? 7.232 1.015 2.444 1.00 89.88 92 PRO A C 1
ATOM 733 O O . PRO A 1 92 ? 8.434 0.992 2.691 1.00 89.88 92 PRO A O 1
ATOM 736 N N . ILE A 1 93 ? 6.382 1.804 3.118 1.00 90.25 93 ILE A N 1
ATOM 737 C CA . ILE A 1 93 ? 6.825 2.690 4.208 1.00 90.25 93 ILE A CA 1
ATOM 738 C C . ILE A 1 93 ? 7.560 1.876 5.279 1.00 90.25 93 ILE A C 1
ATOM 740 O O . ILE A 1 93 ? 8.707 2.174 5.599 1.00 90.25 93 ILE A O 1
ATOM 744 N N . ARG A 1 94 ? 6.954 0.791 5.772 1.00 89.25 94 ARG A N 1
ATOM 745 C CA . ARG A 1 94 ? 7.568 -0.062 6.800 1.00 89.25 94 ARG A CA 1
ATOM 746 C C . ARG A 1 94 ? 8.826 -0.775 6.313 1.00 89.25 94 ARG A C 1
ATOM 748 O O . ARG A 1 94 ? 9.761 -0.989 7.079 1.00 89.25 94 ARG A O 1
ATOM 755 N N . ARG A 1 95 ? 8.810 -1.257 5.070 1.00 87.62 95 ARG A N 1
ATOM 756 C CA . ARG A 1 95 ? 9.859 -2.145 4.560 1.00 87.62 95 ARG A CA 1
ATOM 757 C C . ARG A 1 95 ? 11.068 -1.384 4.030 1.00 87.62 95 ARG A C 1
ATOM 759 O O . ARG A 1 95 ? 12.172 -1.921 4.074 1.00 87.62 95 ARG A O 1
ATOM 766 N N . TYR A 1 96 ? 10.851 -0.177 3.524 1.00 87.19 96 TYR A N 1
ATOM 767 C CA . TYR A 1 96 ? 11.813 0.497 2.670 1.00 87.19 96 TYR A CA 1
ATOM 768 C C . TYR A 1 96 ? 12.050 1.973 2.975 1.00 87.19 96 TYR A C 1
ATOM 770 O O . TYR A 1 96 ? 13.022 2.535 2.459 1.00 87.19 96 TYR A O 1
ATOM 778 N N . ALA A 1 97 ? 11.205 2.626 3.778 1.00 87.69 97 ALA A N 1
ATOM 779 C CA . ALA A 1 97 ? 11.515 3.987 4.184 1.00 87.69 97 ALA A CA 1
ATOM 780 C C . ALA A 1 97 ? 12.762 3.974 5.078 1.00 87.69 97 ALA A C 1
ATOM 782 O O . ALA A 1 97 ? 12.835 3.248 6.070 1.00 87.69 97 ALA A O 1
ATOM 783 N N . SER A 1 98 ? 13.751 4.799 4.741 1.00 85.44 98 SER A N 1
ATOM 784 C CA . SER A 1 98 ? 14.984 4.930 5.531 1.00 85.44 98 SER A CA 1
ATOM 785 C C . SER A 1 98 ? 14.705 5.533 6.912 1.00 85.44 98 SER A C 1
ATOM 787 O O . SER A 1 98 ? 15.403 5.244 7.876 1.00 85.44 98 SER A O 1
ATOM 789 N N . ASN A 1 99 ? 13.645 6.334 7.011 1.00 82.88 99 ASN A N 1
ATOM 790 C CA . ASN A 1 99 ? 13.067 6.871 8.238 1.00 82.88 99 ASN A CA 1
ATOM 791 C C . ASN A 1 99 ? 11.773 6.133 8.623 1.00 82.88 99 ASN A C 1
ATOM 793 O O . ASN A 1 99 ? 10.806 6.778 9.028 1.00 82.88 99 ASN A O 1
ATOM 797 N N . SER A 1 100 ? 11.728 4.803 8.461 1.00 77.44 100 SER A N 1
ATOM 798 C CA . SER A 1 100 ? 10.533 4.017 8.787 1.00 77.44 100 SER A CA 1
ATOM 799 C C . SER A 1 100 ? 10.043 4.341 10.203 1.00 77.44 100 SER A C 1
ATOM 801 O O . SER A 1 100 ? 10.827 4.249 11.155 1.00 77.44 100 SER A O 1
ATOM 803 N N . PRO A 1 101 ? 8.753 4.679 10.374 1.00 75.12 101 PRO A N 1
ATOM 804 C CA . PRO A 1 101 ? 8.198 4.880 11.698 1.00 75.12 101 PRO A CA 1
ATOM 805 C C . PRO A 1 101 ? 8.310 3.581 12.501 1.00 75.12 101 PRO A C 1
ATOM 807 O O . PRO A 1 101 ? 8.102 2.482 11.978 1.00 75.12 101 PRO A O 1
ATOM 810 N N . SER A 1 102 ? 8.636 3.701 13.789 1.00 69.94 102 SER A N 1
ATOM 811 C CA . SER A 1 102 ? 8.475 2.592 14.723 1.00 69.94 102 SER A CA 1
ATOM 812 C C . SER A 1 102 ? 6.980 2.315 14.833 1.00 69.94 102 SER A C 1
ATOM 814 O O . SER A 1 102 ? 6.266 3.096 15.465 1.00 69.94 102 SER A O 1
ATOM 816 N N . VAL A 1 103 ? 6.503 1.248 14.190 1.00 65.38 103 VAL A N 1
ATOM 817 C CA . VAL A 1 103 ? 5.101 0.839 14.300 1.00 65.38 103 VAL A CA 1
ATOM 818 C C . VAL A 1 103 ? 4.842 0.560 15.769 1.00 65.38 103 VAL A C 1
ATOM 820 O O . VAL A 1 103 ? 5.397 -0.381 16.346 1.00 65.38 103 VAL A O 1
ATOM 823 N N . ARG A 1 104 ? 4.039 1.413 16.399 1.00 57.97 104 ARG A N 1
ATOM 824 C CA . ARG A 1 104 ? 3.551 1.120 17.734 1.00 57.97 104 ARG A CA 1
ATOM 825 C C . ARG A 1 104 ? 2.552 -0.006 17.534 1.00 57.97 104 ARG A C 1
ATOM 827 O O . ARG A 1 104 ? 1.558 0.161 16.837 1.00 57.97 104 ARG A O 1
ATOM 834 N N . PHE A 1 105 ? 2.841 -1.183 18.078 1.00 51.66 105 PHE A N 1
ATOM 835 C CA . PHE A 1 105 ? 1.796 -2.184 18.209 1.00 51.66 105 PHE A CA 1
ATOM 836 C C . PHE A 1 105 ? 0.725 -1.550 19.092 1.00 51.66 105 PHE A C 1
ATOM 838 O O . PHE A 1 105 ? 0.948 -1.380 20.295 1.00 51.66 105 PHE A O 1
ATOM 845 N N . LEU A 1 106 ? -0.395 -1.146 18.482 1.00 54.31 106 LEU A N 1
ATOM 846 C CA . LEU A 1 106 ? -1.618 -0.819 19.198 1.00 54.31 106 LEU A CA 1
ATOM 847 C C . LEU A 1 106 ? -1.812 -1.948 20.204 1.00 54.31 106 LEU A C 1
ATOM 849 O O . LEU A 1 106 ? -1.929 -3.115 19.817 1.00 54.31 106 LEU A O 1
ATOM 853 N N . LYS A 1 107 ? -1.749 -1.627 21.502 1.00 50.34 107 LYS A N 1
ATOM 854 C CA . LYS A 1 107 ? -2.135 -2.583 22.538 1.00 50.34 107 LYS A CA 1
ATOM 855 C C . LYS A 1 107 ? -3.540 -3.018 22.168 1.00 50.34 107 LYS A C 1
ATOM 857 O O . LYS A 1 107 ? -4.443 -2.194 22.226 1.00 50.34 107 LYS A O 1
ATOM 862 N N . SER A 1 108 ? -3.649 -4.270 21.729 1.00 50.53 108 SER A N 1
ATOM 863 C CA . SER A 1 108 ? -4.854 -4.939 21.255 1.00 50.53 108 SER A CA 1
ATOM 864 C C . SER A 1 108 ? -6.121 -4.308 21.840 1.00 50.53 108 SER A C 1
ATOM 866 O O . SER A 1 108 ? -6.526 -4.621 22.959 1.00 50.53 108 SER A O 1
ATOM 868 N N . SER A 1 109 ? -6.752 -3.401 21.091 1.00 57.09 109 SER A N 1
ATOM 869 C CA . SER A 1 109 ? -8.049 -2.806 21.433 1.00 57.09 109 SER A CA 1
ATOM 870 C C . SER A 1 109 ? -9.189 -3.783 21.130 1.00 57.09 109 SER A C 1
ATOM 872 O O . SER A 1 109 ? -10.334 -3.382 20.941 1.00 57.09 109 SER A O 1
ATOM 874 N N . TYR A 1 110 ? -8.882 -5.085 21.115 1.00 61.38 110 TYR A N 1
ATOM 875 C CA . TYR A 1 110 ? -9.774 -6.191 20.789 1.00 61.38 110 TYR A CA 1
ATOM 876 C C . TYR A 1 110 ? -11.078 -6.131 21.572 1.00 61.38 110 TYR A C 1
ATOM 878 O O . TYR A 1 110 ? -12.125 -6.451 21.032 1.00 61.38 110 TYR A O 1
ATOM 886 N N . ALA A 1 111 ? -11.037 -5.659 22.820 1.00 67.69 111 ALA A N 1
ATOM 887 C CA . ALA A 1 111 ? -12.241 -5.456 23.614 1.00 67.69 111 ALA A CA 1
ATOM 888 C C . ALA A 1 111 ? -13.176 -4.397 23.003 1.00 67.69 111 ALA A C 1
ATOM 890 O O . ALA A 1 111 ? -14.365 -4.654 22.876 1.00 67.69 111 ALA A O 1
ATOM 891 N N . ALA A 1 112 ? -12.651 -3.242 22.586 1.00 70.75 112 ALA A N 1
ATOM 892 C CA . ALA A 1 112 ? -13.450 -2.164 22.005 1.00 70.75 112 ALA A CA 1
ATOM 893 C C . ALA A 1 112 ? -13.935 -2.504 20.588 1.00 70.75 112 ALA A C 1
ATOM 895 O O . ALA A 1 112 ? -15.092 -2.255 20.265 1.00 70.75 112 ALA A O 1
ATOM 896 N N . VAL A 1 113 ? -13.079 -3.128 19.770 1.00 74.38 113 VAL A N 1
ATOM 897 C CA . VAL A 1 113 ? -13.453 -3.589 18.422 1.00 74.38 113 VAL A CA 1
ATOM 898 C C . VAL A 1 113 ? -14.529 -4.667 18.507 1.00 74.38 113 VAL A C 1
ATOM 900 O O . VAL A 1 113 ? -15.533 -4.578 17.811 1.00 74.38 113 VAL A O 1
ATOM 903 N N . ARG A 1 114 ? -14.378 -5.642 19.413 1.00 75.06 114 ARG A N 1
ATOM 904 C CA . ARG A 1 114 ? -15.390 -6.682 19.617 1.00 75.06 114 ARG A CA 1
ATOM 905 C C . ARG A 1 114 ? -16.704 -6.097 20.116 1.00 75.06 114 ARG A C 1
ATOM 907 O O . ARG A 1 114 ? -17.742 -6.481 19.614 1.00 7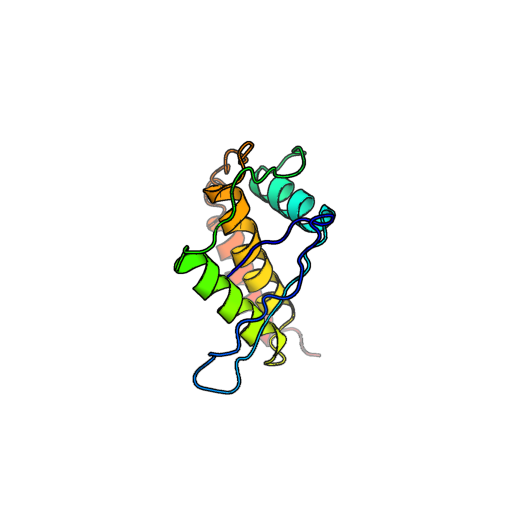5.06 114 ARG A O 1
ATOM 914 N N . LEU A 1 115 ? -16.658 -5.116 21.015 1.00 79.62 115 LEU A N 1
ATOM 915 C CA . LEU A 1 115 ? -17.857 -4.444 21.516 1.00 79.62 115 LEU A CA 1
ATOM 916 C C . LEU A 1 115 ? -18.571 -3.645 20.412 1.00 79.62 115 LEU A C 1
ATOM 918 O O . LEU A 1 115 ? -19.795 -3.669 20.343 1.00 79.62 115 LEU A O 1
ATOM 922 N N . ALA A 1 116 ? -17.826 -3.004 19.507 1.00 78.88 116 ALA A N 1
ATOM 923 C CA . ALA A 1 116 ? -18.393 -2.350 18.329 1.00 78.88 116 ALA A CA 1
ATOM 924 C C . ALA A 1 116 ? -19.002 -3.359 17.338 1.00 78.88 116 ALA A C 1
ATOM 926 O O . ALA A 1 116 ? -20.101 -3.131 16.839 1.00 78.88 116 ALA A O 1
ATOM 927 N N . CYS A 1 117 ? -18.334 -4.491 17.088 1.00 79.75 117 CYS A N 1
ATOM 928 C CA . CYS A 1 117 ? -18.880 -5.576 16.270 1.00 79.75 117 CYS A CA 1
ATOM 929 C C . CYS A 1 117 ? -20.144 -6.178 16.895 1.00 79.75 117 CYS A C 1
ATOM 931 O O . CYS A 1 117 ? -21.140 -6.330 16.197 1.00 79.75 117 CYS A O 1
ATOM 933 N N . ASP A 1 118 ? -20.122 -6.465 18.198 1.00 80.88 118 ASP A N 1
ATOM 934 C CA . ASP A 1 118 ? -21.252 -7.007 18.955 1.00 80.88 118 ASP A CA 1
ATOM 935 C C . ASP A 1 118 ? -22.441 -6.034 18.915 1.00 80.88 118 ASP A C 1
ATOM 937 O O . ASP A 1 118 ? -23.575 -6.453 18.697 1.00 80.88 118 ASP A O 1
ATOM 941 N N . TYR A 1 119 ? -22.187 -4.729 19.050 1.00 80.38 119 TYR A N 1
ATOM 942 C CA . TYR A 1 119 ? -23.208 -3.689 18.930 1.00 80.38 119 TYR A CA 1
ATOM 943 C C . TYR A 1 119 ? -23.801 -3.625 17.517 1.00 80.38 119 TYR A C 1
ATOM 945 O O . TYR A 1 119 ? -25.016 -3.695 17.356 1.00 80.38 119 TYR A O 1
ATOM 953 N N . LEU A 1 120 ? -22.964 -3.556 16.479 1.00 81.69 120 LEU A N 1
ATOM 954 C CA . LEU A 1 120 ? -23.444 -3.544 15.095 1.00 81.69 120 LEU A CA 1
ATOM 955 C C . LEU A 1 120 ? -24.262 -4.798 14.783 1.00 81.69 120 LEU A C 1
ATOM 957 O O . LEU A 1 120 ? -25.303 -4.690 14.150 1.00 81.69 120 LEU A O 1
ATOM 961 N N . HIS A 1 121 ? -23.840 -5.966 15.265 1.00 77.38 121 HIS A N 1
ATOM 962 C CA . HIS A 1 121 ? -24.559 -7.220 15.054 1.00 77.38 121 HIS A CA 1
ATOM 963 C C . HIS A 1 121 ? -25.886 -7.279 15.824 1.00 77.38 121 HIS A C 1
ATOM 965 O O . HIS A 1 121 ? -26.874 -7.791 15.305 1.00 77.38 121 HIS A O 1
ATOM 971 N N . ALA A 1 122 ? -25.924 -6.732 17.042 1.00 79.50 122 ALA A N 1
ATOM 972 C CA . ALA A 1 122 ? -27.122 -6.697 17.876 1.00 79.50 122 ALA A CA 1
ATOM 973 C C . ALA A 1 122 ? -28.189 -5.716 17.362 1.00 79.50 122 ALA A C 1
ATOM 975 O O . ALA A 1 122 ? -29.375 -5.980 17.545 1.00 79.50 122 ALA A O 1
ATOM 976 N N . TYR A 1 123 ? -27.784 -4.615 16.719 1.00 69.94 123 TYR A N 1
ATOM 977 C CA . TYR A 1 123 ? -28.694 -3.533 16.327 1.00 69.94 123 TYR A CA 1
ATOM 978 C C . TYR A 1 123 ? -28.934 -3.404 14.810 1.00 69.94 123 TYR A C 1
ATOM 980 O O . TYR A 1 123 ? -29.803 -2.634 14.403 1.00 69.94 123 TYR A O 1
ATOM 988 N N . TYR A 1 124 ? -28.265 -4.201 13.961 1.00 63.00 124 TYR A N 1
ATOM 989 C CA . TYR A 1 124 ? -28.457 -4.182 12.496 1.00 63.00 124 TYR A CA 1
ATOM 990 C C . TYR A 1 124 ? -29.893 -4.508 12.046 1.00 63.00 124 TYR A C 1
ATOM 992 O O . TYR A 1 124 ? -30.302 -4.125 10.955 1.00 63.00 124 TYR A O 1
ATOM 1000 N N . GLY A 1 125 ? -30.655 -5.240 12.867 1.00 58.69 125 GLY A N 1
ATOM 1001 C CA . GLY A 1 125 ? -32.039 -5.624 12.573 1.00 58.69 125 GLY A CA 1
ATOM 1002 C C . GLY A 1 125 ? -33.105 -4.661 13.103 1.00 58.69 125 GLY A C 1
ATOM 1003 O O . GLY A 1 125 ? -34.282 -4.868 12.821 1.00 58.69 125 GLY A O 1
ATOM 1004 N N . SER A 1 126 ? -32.723 -3.648 13.886 1.00 58.06 126 SER A N 1
ATOM 1005 C CA . SER A 1 126 ? -33.659 -2.782 14.622 1.00 58.06 126 SER A CA 1
ATOM 1006 C C . SER A 1 126 ? -33.749 -1.339 14.114 1.00 58.06 126 SER A C 1
ATOM 1008 O O . SER A 1 126 ? -34.698 -0.662 14.490 1.00 58.06 126 SER A O 1
ATOM 1010 N N . ASP A 1 127 ? -32.846 -0.896 13.231 1.00 51.66 127 ASP A N 1
ATOM 1011 C CA . ASP A 1 127 ? -32.838 0.470 12.672 1.00 51.66 127 ASP A CA 1
ATOM 1012 C C . ASP A 1 127 ? -33.051 0.492 11.144 1.00 51.66 127 ASP A C 1
ATOM 1014 O O . ASP A 1 127 ? -32.234 1.000 10.377 1.00 51.66 127 ASP A O 1
ATOM 1018 N N . ILE A 1 128 ? -34.188 -0.045 10.690 1.00 46.91 128 ILE A N 1
ATOM 1019 C CA . ILE A 1 128 ? -34.840 0.426 9.458 1.00 46.91 128 ILE A CA 1
ATOM 1020 C C . ILE A 1 128 ? -36.317 0.658 9.787 1.00 46.91 128 ILE A C 1
ATOM 1022 O O . ILE A 1 128 ? -37.112 -0.282 9.820 1.00 46.91 128 ILE A O 1
ATOM 1026 N N . SER A 1 129 ? -36.655 1.921 10.044 1.00 41.50 129 SER A N 1
ATOM 1027 C CA . SER A 1 129 ? -38.008 2.482 10.014 1.00 41.50 129 SER A CA 1
ATOM 1028 C C . SER A 1 129 ? -37.928 3.831 9.311 1.00 41.50 129 SER A C 1
ATOM 1030 O O . SER A 1 129 ? -37.000 4.597 9.662 1.00 41.50 129 SER A O 1
#

Sequence (129 aa):
MSAIRSGEVYAPSDRTDLPAPAHFAMLHIRPTWLHTIAAEMAEKFVSLPFFSTAFLTDAKLNRLFLALQVAVDQKNSNLEHDEALWDFLSYPIRRYASNSPSVRFLKSSYAAVRLACDYLHAYYGSDIS

Radius of gyration: 19.22 Å; chains: 1; bounding box: 55×26×53 Å

Secondary structure (DSSP, 8-state):
-----TT--PPPP-----SS----------HHHHHHHHHHHHTS--PPP-B-S--TT-HHHHHHHHHHHHHHHTT--HHHHHHHHHHHHHHHHHHHBTT---------THHHHHHHHHHHHHHTTT---

pLDDT: mean 76.09, std 15.14, range [41.5, 93.25]